Protein AF-A0A3L8S2U8-F1 (afdb_monomer_lite)

Organism: Chloebia gouldiae (NCBI:txid44316)

pLDDT: mean 86.33, std 10.31, range 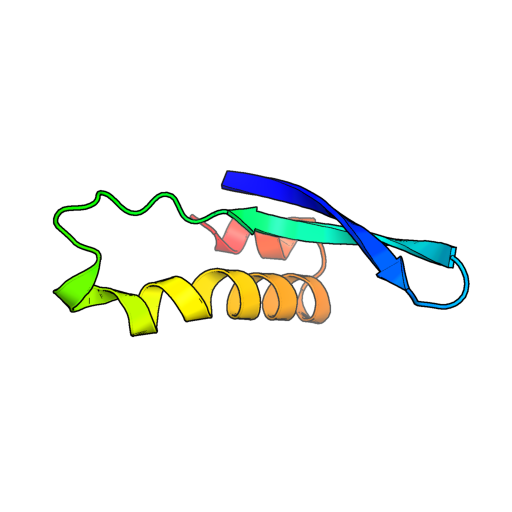[65.38, 96.5]

Radius of gyration: 13.58 Å; chains: 1; bounding box: 35×19×32 Å

Structure (mmCIF, N/CA/C/O backbone):
data_AF-A0A3L8S2U8-F1
#
_entry.id   AF-A0A3L8S2U8-F1
#
loop_
_atom_site.group_PDB
_atom_site.id
_atom_site.type_symbol
_atom_site.label_atom_id
_atom_site.label_alt_id
_atom_site.label_comp_id
_atom_site.label_asym_id
_atom_site.label_entity_id
_atom_site.label_seq_id
_atom_site.pdbx_PDB_ins_code
_atom_site.Cartn_x
_atom_site.Cartn_y
_atom_site.Cartn_z
_atom_site.occupancy
_atom_site.B_iso_or_equiv
_atom_site.auth_seq_id
_atom_site.auth_comp_id
_atom_site.auth_asym_id
_atom_site.auth_atom_id
_atom_site.pdbx_PDB_model_num
ATOM 1 N N . MET A 1 1 ? -6.531 5.106 6.022 1.00 88.81 1 MET A N 1
ATOM 2 C CA . MET A 1 1 ? -6.426 6.056 4.891 1.00 88.81 1 MET A CA 1
ATOM 3 C C . MET A 1 1 ? -5.472 5.458 3.881 1.00 88.81 1 MET A C 1
ATOM 5 O O . MET A 1 1 ? -4.410 5.013 4.304 1.00 88.81 1 MET A O 1
ATOM 9 N N . ILE A 1 2 ? -5.852 5.397 2.606 1.00 91.62 2 ILE A N 1
ATOM 10 C CA . ILE A 1 2 ? -4.951 4.940 1.542 1.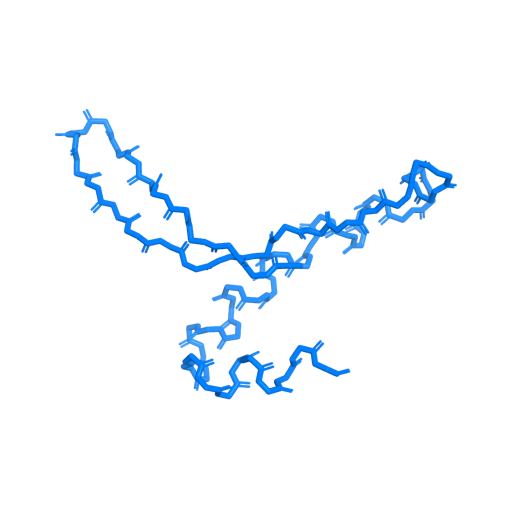00 91.62 2 ILE A CA 1
ATOM 11 C C . ILE A 1 2 ? -4.006 6.093 1.199 1.00 91.62 2 ILE A C 1
ATOM 13 O O . ILE A 1 2 ? -4.448 7.236 1.084 1.00 91.62 2 ILE A O 1
ATOM 17 N N . VAL A 1 3 ? -2.713 5.803 1.098 1.00 92.94 3 VAL A N 1
ATOM 18 C CA . VAL A 1 3 ? -1.664 6.780 0.796 1.00 92.94 3 VAL A CA 1
ATOM 19 C C . VAL A 1 3 ? -0.764 6.265 -0.317 1.00 92.94 3 VAL A C 1
ATOM 21 O O . VAL A 1 3 ? -0.510 5.066 -0.420 1.00 92.94 3 VAL A O 1
ATOM 24 N N . TRP A 1 4 ? -0.252 7.190 -1.121 1.00 93.62 4 TRP A N 1
ATOM 25 C CA . TRP A 1 4 ? 0.781 6.913 -2.108 1.00 93.62 4 TRP A CA 1
ATOM 26 C C . TRP A 1 4 ? 2.138 7.294 -1.517 1.00 93.62 4 TRP A C 1
ATOM 28 O O . TRP A 1 4 ? 2.400 8.469 -1.258 1.00 93.62 4 TRP A O 1
ATOM 38 N N . LYS A 1 5 ? 2.988 6.302 -1.259 1.00 91.69 5 LYS A N 1
ATOM 39 C CA . LYS A 1 5 ? 4.351 6.496 -0.755 1.00 91.69 5 LYS A CA 1
ATOM 40 C C . LYS A 1 5 ? 5.329 6.405 -1.916 1.00 91.69 5 LYS A C 1
ATOM 42 O O . LYS A 1 5 ? 5.164 5.566 -2.794 1.00 91.69 5 LYS A O 1
ATOM 47 N N . ILE A 1 6 ? 6.354 7.244 -1.908 1.00 92.12 6 ILE A N 1
ATOM 48 C CA . ILE A 1 6 ? 7.493 7.101 -2.813 1.00 92.12 6 ILE A CA 1
ATOM 49 C C . ILE A 1 6 ? 8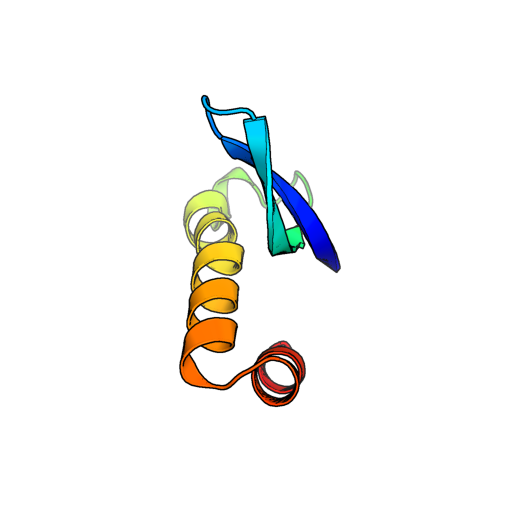.622 6.486 -1.999 1.00 92.12 6 ILE A C 1
ATOM 51 O O . ILE A 1 6 ? 9.083 7.087 -1.030 1.00 92.12 6 ILE A O 1
ATOM 55 N N . HIS A 1 7 ? 9.013 5.265 -2.349 1.00 90.50 7 HIS A N 1
ATOM 56 C CA . HIS A 1 7 ? 10.227 4.658 -1.826 1.00 90.50 7 HIS A CA 1
ATOM 57 C C . HIS A 1 7 ? 11.396 5.099 -2.702 1.00 90.50 7 HIS A C 1
ATOM 59 O O . HIS A 1 7 ? 11.304 4.999 -3.921 1.00 90.50 7 HIS A O 1
ATOM 65 N N . LEU A 1 8 ? 12.451 5.609 -2.081 1.00 94.50 8 LEU A N 1
ATOM 66 C CA . LEU A 1 8 ? 13.707 5.941 -2.736 1.00 94.50 8 LEU A CA 1
ATOM 67 C C . LEU A 1 8 ? 14.739 4.941 -2.232 1.00 94.50 8 LEU A C 1
ATOM 69 O O . LEU A 1 8 ? 14.907 4.826 -1.015 1.00 94.50 8 LEU A O 1
ATOM 73 N N . ASP A 1 9 ? 15.371 4.211 -3.139 1.00 94.44 9 ASP A N 1
ATOM 74 C CA . ASP A 1 9 ? 16.486 3.343 -2.775 1.00 94.44 9 ASP A CA 1
ATOM 75 C C . ASP A 1 9 ? 17.825 4.097 -2.783 1.00 94.44 9 ASP A C 1
ATOM 77 O O . ASP A 1 9 ? 17.901 5.296 -3.066 1.00 94.44 9 ASP A O 1
ATOM 81 N N . GLU A 1 10 ? 18.892 3.387 -2.422 1.00 95.94 10 GLU A N 1
ATOM 82 C CA . GLU A 1 10 ? 20.246 3.941 -2.324 1.00 95.94 10 GLU A CA 1
ATOM 83 C C . GLU A 1 10 ? 20.817 4.374 -3.685 1.00 95.94 10 GLU A C 1
ATOM 85 O O . GLU A 1 10 ? 21.699 5.230 -3.735 1.00 95.94 10 GLU A O 1
ATOM 90 N N . GLU A 1 11 ? 20.292 3.832 -4.788 1.00 96.50 11 GLU A N 1
ATOM 91 C CA . GLU A 1 11 ? 20.680 4.178 -6.161 1.00 96.50 11 GLU A CA 1
ATOM 92 C C . GLU A 1 11 ? 19.889 5.383 -6.701 1.00 96.50 11 GLU A C 1
ATOM 94 O O . GLU A 1 11 ? 20.160 5.885 -7.795 1.00 96.50 11 GLU A O 1
ATOM 99 N N . GLY A 1 12 ? 18.925 5.884 -5.925 1.00 93.81 12 GLY A N 1
ATOM 100 C CA . GLY A 1 12 ? 18.068 7.000 -6.300 1.00 93.81 12 GLY A CA 1
ATOM 101 C C . GLY A 1 12 ? 16.868 6.596 -7.162 1.00 93.81 12 GLY A C 1
ATOM 102 O O . GLY A 1 12 ? 16.181 7.472 -7.700 1.00 93.81 12 GLY A O 1
ATOM 103 N N . ILE A 1 13 ? 16.579 5.300 -7.299 1.00 96.12 13 ILE A N 1
ATOM 104 C CA . ILE A 1 13 ? 15.395 4.819 -8.010 1.00 96.12 13 ILE A CA 1
ATOM 105 C C . ILE A 1 13 ? 14.170 5.054 -7.130 1.00 96.12 13 ILE A C 1
ATOM 107 O O . ILE A 1 13 ? 14.113 4.704 -5.950 1.00 96.12 13 ILE A O 1
ATOM 111 N N . THR A 1 14 ? 13.152 5.662 -7.736 1.00 95.38 14 THR A N 1
ATOM 112 C CA . THR A 1 14 ? 11.877 5.928 -7.077 1.00 95.38 14 THR A CA 1
ATOM 113 C C . THR A 1 14 ? 10.869 4.842 -7.424 1.00 95.38 14 THR A C 1
ATOM 115 O O . THR A 1 14 ? 10.540 4.621 -8.587 1.00 95.38 14 THR A O 1
ATOM 118 N N . THR A 1 15 ? 10.342 4.178 -6.401 1.00 93.00 15 THR A N 1
ATOM 119 C CA . THR A 1 15 ? 9.278 3.186 -6.544 1.00 93.00 15 THR A CA 1
ATOM 120 C C . THR A 1 15 ? 8.010 3.686 -5.856 1.00 93.00 15 THR A C 1
ATOM 122 O O . THR A 1 15 ? 7.992 3.841 -4.629 1.00 93.00 15 THR A O 1
ATOM 125 N N . PRO A 1 16 ? 6.928 3.947 -6.607 1.00 91.25 16 PRO A N 1
ATOM 126 C CA . PRO A 1 16 ? 5.643 4.275 -6.016 1.00 91.25 16 PRO A CA 1
ATOM 127 C C . PRO A 1 16 ? 5.012 3.044 -5.355 1.00 91.25 16 PRO A C 1
ATOM 129 O O . PRO A 1 16 ? 4.949 1.968 -5.947 1.00 91.25 16 PRO A O 1
ATOM 132 N N . VAL A 1 17 ? 4.502 3.205 -4.135 1.00 90.75 17 VAL A N 1
ATOM 133 C CA . VAL A 1 17 ? 3.850 2.138 -3.370 1.00 90.75 17 VAL A CA 1
ATOM 134 C C . VAL A 1 17 ? 2.546 2.649 -2.775 1.00 90.75 17 VAL A C 1
ATOM 136 O O . VAL A 1 17 ? 2.525 3.620 -2.017 1.00 90.75 17 VAL A O 1
ATOM 139 N N . LEU A 1 18 ? 1.454 1.953 -3.080 1.00 93.44 18 LEU A N 1
ATOM 140 C CA . LEU A 1 18 ? 0.176 2.164 -2.414 1.00 93.44 18 LEU A CA 1
ATOM 141 C C . LEU A 1 18 ? 0.194 1.479 -1.042 1.00 93.44 18 LEU A C 1
ATOM 143 O O . LEU A 1 18 ? 0.565 0.310 -0.926 1.00 93.44 18 LEU A O 1
ATOM 147 N N . ASP A 1 19 ? -0.194 2.201 0.004 1.00 92.94 19 ASP A N 1
ATOM 148 C CA . ASP A 1 19 ? -0.137 1.691 1.373 1.00 92.94 19 ASP A CA 1
ATOM 149 C C . ASP A 1 19 ? -1.264 2.249 2.249 1.00 92.94 19 ASP A C 1
ATOM 151 O O . ASP A 1 19 ? -1.991 3.165 1.859 1.00 92.94 19 ASP A O 1
ATOM 155 N N . LEU A 1 20 ? -1.395 1.715 3.464 1.00 91.56 20 LEU A N 1
ATOM 156 C CA . LEU A 1 20 ? -2.290 2.266 4.476 1.00 91.56 20 LEU A CA 1
ATOM 157 C C . LEU A 1 20 ? -1.530 3.086 5.511 1.00 91.56 20 LEU A C 1
ATOM 159 O O . LEU A 1 20 ? -0.520 2.654 6.065 1.00 91.56 20 LEU A O 1
ATOM 163 N N . LEU A 1 21 ? -2.096 4.247 5.834 1.00 88.50 21 LEU A N 1
ATOM 164 C CA . LEU A 1 21 ? -1.813 4.963 7.069 1.00 88.50 21 LEU A CA 1
ATOM 165 C C . LEU A 1 21 ? -2.956 4.684 8.061 1.00 88.50 21 LEU A C 1
ATOM 167 O O . LEU A 1 21 ? -4.064 5.223 7.881 1.00 88.50 21 LEU A O 1
ATOM 171 N N . PRO A 1 22 ? -2.745 3.796 9.053 1.00 80.19 22 PRO A N 1
ATOM 172 C CA . PRO A 1 22 ? -3.729 3.550 10.093 1.00 80.19 22 PRO A CA 1
ATOM 173 C C . PRO A 1 22 ? -3.847 4.791 10.980 1.00 80.19 22 PRO A C 1
ATOM 175 O O . PRO A 1 22 ? -2.850 5.350 11.427 1.00 80.19 22 PRO A O 1
ATOM 178 N N . LYS A 1 23 ? -5.083 5.230 11.224 1.00 79.62 23 LYS A N 1
ATOM 179 C CA . LYS A 1 23 ? -5.377 6.273 12.209 1.00 79.62 23 LYS A CA 1
ATOM 180 C C . LYS A 1 23 ? -5.743 5.568 13.509 1.00 79.62 23 LYS A C 1
ATOM 182 O O . LYS A 1 23 ? -6.839 5.024 13.606 1.00 79.62 23 LYS A O 1
ATOM 187 N N . VAL A 1 24 ? -4.819 5.529 14.463 1.00 71.94 24 VAL A N 1
ATOM 188 C CA . VAL A 1 24 ? -5.076 4.962 15.793 1.00 71.94 24 VAL A CA 1
ATOM 189 C C . VAL A 1 24 ? -5.247 6.113 16.773 1.00 71.94 24 VAL A C 1
ATOM 191 O O . VAL A 1 24 ? -4.351 6.950 16.853 1.00 71.94 24 VAL A O 1
ATOM 194 N N . PRO A 1 25 ? -6.371 6.187 17.502 1.00 70.75 25 PRO A N 1
ATOM 195 C CA . PRO A 1 25 ? -6.492 7.112 18.619 1.00 70.75 25 PRO A CA 1
ATOM 196 C C . PRO A 1 25 ? -5.448 6.781 19.692 1.00 70.75 25 PRO A C 1
ATOM 198 O O . PRO A 1 25 ? -5.228 5.605 19.990 1.00 70.75 25 PRO A O 1
ATOM 201 N N . GLU A 1 26 ? -4.838 7.797 20.304 1.00 71.56 26 GLU A N 1
ATOM 202 C CA . GLU A 1 26 ? -3.808 7.615 21.341 1.00 71.56 26 GLU A CA 1
ATOM 203 C C . GLU A 1 26 ? -4.257 6.687 22.475 1.00 71.56 26 GLU A C 1
ATOM 205 O O . GLU A 1 26 ? -3.471 5.869 22.949 1.00 71.56 26 GLU A O 1
ATOM 210 N N . GLN A 1 27 ? -5.546 6.714 22.830 1.00 71.19 27 GLN A N 1
ATOM 211 C CA . GLN A 1 27 ? -6.097 5.890 23.910 1.00 71.19 27 GLN A CA 1
ATOM 212 C C . GLN A 1 27 ? -6.030 4.374 23.650 1.00 71.19 27 GLN A C 1
ATOM 214 O O . GLN A 1 27 ? -6.194 3.592 24.582 1.00 71.19 27 GLN A O 1
ATOM 219 N N . VAL A 1 28 ? -5.825 3.939 22.401 1.00 69.38 28 VAL A N 1
ATOM 220 C CA . VAL A 1 28 ? -5.838 2.515 22.009 1.00 69.38 28 VAL A CA 1
ATOM 221 C C . VAL A 1 28 ? -4.464 2.000 21.581 1.00 69.38 28 VAL A C 1
ATOM 223 O O . VAL A 1 28 ? -4.344 0.817 21.242 1.00 69.38 28 VAL A O 1
ATOM 226 N N . LEU A 1 29 ? -3.432 2.856 21.598 1.00 67.25 29 LEU A N 1
ATOM 227 C CA . LEU A 1 29 ? -2.082 2.484 21.173 1.00 67.25 29 LEU A CA 1
ATOM 228 C C . LEU A 1 29 ? -1.544 1.322 22.020 1.00 67.25 29 LEU A C 1
ATOM 230 O O . LEU A 1 29 ? -1.236 0.266 21.471 1.00 67.25 29 LEU A O 1
ATOM 234 N N . GLU A 1 30 ? -1.537 1.436 23.348 1.00 66.62 30 GLU A N 1
ATOM 235 C CA . GLU A 1 30 ? -0.888 0.429 24.203 1.00 66.62 30 GLU A CA 1
ATOM 236 C C . GLU A 1 30 ? -1.531 -0.966 24.130 1.00 66.62 30 GLU A C 1
ATOM 238 O O . GLU A 1 30 ? -0.840 -1.981 24.184 1.00 66.62 30 GLU A O 1
ATOM 243 N N . GLN A 1 31 ? -2.853 -1.043 23.951 1.00 65.38 31 GLN A N 1
ATOM 244 C CA . GLN A 1 31 ? -3.577 -2.320 23.949 1.00 65.38 31 GLN A CA 1
ATOM 245 C C . GLN A 1 31 ? -3.621 -3.010 22.578 1.00 65.38 31 GLN A C 1
ATOM 247 O O . GLN A 1 31 ? -3.864 -4.218 22.510 1.00 65.38 31 GLN A O 1
ATOM 252 N N . ARG A 1 32 ? -3.435 -2.274 21.472 1.00 67.19 32 ARG A N 1
ATOM 253 C CA . ARG A 1 32 ? -3.647 -2.798 20.105 1.00 67.19 32 ARG A CA 1
ATOM 254 C C . ARG A 1 32 ? -2.499 -2.542 19.129 1.00 67.19 32 ARG A C 1
ATOM 256 O O . ARG A 1 32 ? -2.621 -2.932 17.971 1.00 67.19 32 ARG A O 1
ATOM 263 N N . MET A 1 33 ? -1.374 -1.979 19.569 1.00 66.69 33 MET A N 1
ATOM 264 C CA . MET A 1 33 ? -0.213 -1.680 18.713 1.00 66.69 33 MET A CA 1
ATOM 265 C C . MET A 1 33 ? 0.160 -2.825 17.760 1.00 66.69 33 MET A C 1
ATOM 267 O O . MET A 1 33 ? 0.180 -2.633 16.545 1.00 66.69 33 MET A O 1
ATOM 271 N N . ARG A 1 34 ? 0.317 -4.050 18.283 1.00 66.62 34 ARG A N 1
ATOM 272 C CA . ARG A 1 34 ? 0.727 -5.214 17.477 1.00 66.62 34 ARG A CA 1
ATOM 273 C C . ARG A 1 34 ? -0.276 -5.578 16.372 1.00 66.62 34 ARG A C 1
ATOM 275 O O . ARG A 1 34 ? 0.122 -6.079 15.323 1.00 66.62 34 ARG A O 1
ATOM 282 N N . SER A 1 35 ? -1.577 -5.353 16.582 1.00 72.50 35 SER A N 1
ATOM 283 C CA . SER A 1 35 ? -2.585 -5.651 15.556 1.00 72.50 35 SER A CA 1
ATOM 284 C C . SER A 1 35 ? -2.634 -4.561 14.488 1.00 72.50 35 SER A C 1
ATOM 286 O O . SER A 1 35 ? -2.726 -4.894 13.304 1.00 72.50 35 SER A O 1
ATOM 288 N N . VAL A 1 36 ? -2.484 -3.291 14.878 1.00 73.81 36 VAL A N 1
ATOM 289 C CA . VAL A 1 36 ? -2.501 -2.143 13.962 1.00 73.81 36 VAL A CA 1
ATOM 290 C C . VAL A 1 36 ? -1.264 -2.117 13.062 1.00 73.81 36 VAL A C 1
ATOM 292 O O . VAL A 1 36 ? -1.402 -1.918 11.854 1.00 73.81 36 VAL A O 1
ATOM 295 N N . GLU A 1 37 ? -0.074 -2.385 13.599 1.00 77.56 37 GLU A N 1
ATOM 296 C CA . GLU A 1 37 ? 1.176 -2.411 12.818 1.00 77.56 37 GLU A CA 1
ATOM 297 C C . GLU A 1 37 ? 1.134 -3.426 11.667 1.00 77.56 37 GLU A C 1
ATOM 299 O O . GLU A 1 37 ? 1.751 -3.223 10.620 1.00 77.56 37 GLU A O 1
ATOM 304 N N . SER A 1 38 ? 0.349 -4.499 11.819 1.00 84.19 38 SER A N 1
ATOM 305 C CA . SER A 1 38 ? 0.195 -5.524 10.783 1.00 84.19 38 SER A CA 1
ATOM 306 C C . SER A 1 38 ? -0.714 -5.106 9.616 1.00 84.19 38 SER A C 1
ATOM 308 O O . SER A 1 38 ? -0.627 -5.697 8.537 1.00 84.19 38 SER A O 1
ATOM 310 N N . ILE A 1 39 ? -1.579 -4.097 9.798 1.00 87.81 39 ILE A N 1
ATOM 311 C CA . ILE A 1 39 ? -2.623 -3.720 8.826 1.00 87.81 39 ILE A CA 1
ATOM 312 C C . ILE A 1 39 ? -2.027 -3.263 7.481 1.00 87.81 39 ILE A C 1
ATOM 314 O O . ILE A 1 39 ? -2.441 -3.800 6.450 1.00 87.81 39 ILE A O 1
ATOM 318 N N . PRO A 1 40 ? -1.025 -2.359 7.435 1.00 90.88 40 PRO A N 1
ATOM 319 C CA . PRO A 1 40 ? -0.389 -1.969 6.174 1.00 90.88 40 PRO A CA 1
ATOM 320 C C . PRO A 1 40 ? 0.239 -3.159 5.433 1.00 90.88 40 PRO A C 1
ATOM 322 O O . PRO A 1 40 ? 0.104 -3.295 4.219 1.00 90.88 40 PRO A O 1
ATOM 325 N N . GLY A 1 41 ? 0.879 -4.079 6.165 1.00 90.88 41 GLY A N 1
ATOM 326 C CA . GLY A 1 41 ? 1.482 -5.281 5.581 1.00 90.88 41 GLY A CA 1
ATOM 327 C C . GLY A 1 41 ? 0.455 -6.223 4.944 1.00 90.88 41 GLY A C 1
ATOM 328 O O . GLY A 1 41 ? 0.685 -6.743 3.847 1.00 90.88 41 GLY A O 1
ATOM 329 N N . LYS A 1 42 ? -0.701 -6.402 5.594 1.00 91.06 42 LYS A N 1
ATOM 330 C CA . LYS A 1 42 ? -1.818 -7.192 5.054 1.00 91.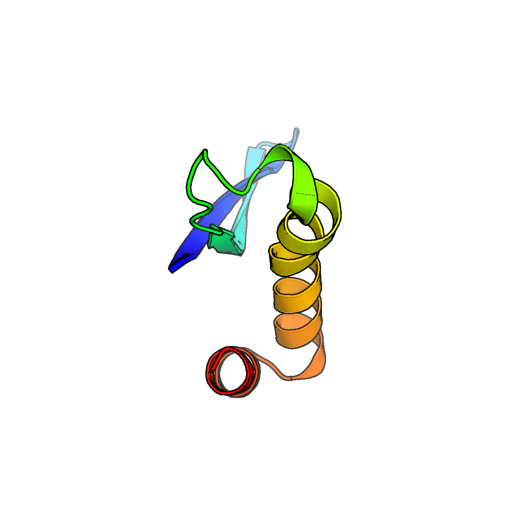06 42 LYS A CA 1
ATOM 331 C C . LYS A 1 42 ? -2.392 -6.560 3.790 1.00 91.06 42 LYS A C 1
ATOM 333 O O . LYS A 1 42 ? -2.558 -7.262 2.799 1.00 91.06 42 LYS A O 1
ATOM 338 N N . PHE A 1 43 ? -2.587 -5.242 3.781 1.00 93.12 43 PHE A N 1
ATOM 339 C CA . PHE A 1 43 ? -3.054 -4.531 2.590 1.00 93.12 43 PHE A CA 1
ATOM 340 C C . PHE A 1 43 ? -2.089 -4.666 1.409 1.00 93.12 43 PHE A C 1
ATOM 342 O O . PHE A 1 43 ? -2.509 -5.018 0.311 1.00 93.12 43 PHE A O 1
ATOM 349 N N . ARG A 1 44 ? -0.778 -4.506 1.631 1.00 92.62 44 ARG A N 1
ATOM 350 C CA . ARG A 1 44 ? 0.227 -4.738 0.576 1.00 92.62 44 ARG A CA 1
ATOM 351 C C . ARG A 1 44 ? 0.226 -6.176 0.058 1.00 92.62 44 ARG A C 1
ATOM 353 O O . ARG A 1 44 ? 0.555 -6.418 -1.099 1.00 92.62 44 ARG A O 1
ATOM 360 N N . SER A 1 45 ? -0.120 -7.142 0.904 1.00 94.25 45 SER A N 1
ATOM 361 C CA . SER A 1 45 ? -0.264 -8.540 0.484 1.00 94.25 45 SER A CA 1
ATOM 362 C C . SER A 1 45 ? -1.520 -8.740 -0.366 1.00 94.25 45 SER A C 1
ATOM 364 O O . SER A 1 45 ? -1.434 -9.373 -1.414 1.00 94.25 45 SER A O 1
ATOM 366 N N . ALA A 1 46 ? -2.641 -8.122 0.016 1.00 94.25 46 ALA A N 1
ATOM 367 C CA . ALA A 1 46 ? -3.870 -8.111 -0.774 1.00 94.25 46 ALA A CA 1
ATOM 368 C C . ALA A 1 46 ? -3.668 -7.448 -2.147 1.00 94.25 46 ALA A C 1
ATOM 370 O O . ALA A 1 46 ? -4.057 -8.029 -3.152 1.00 94.25 46 ALA A O 1
ATOM 371 N N . LEU A 1 47 ? -2.976 -6.304 -2.214 1.00 94.56 47 LEU A N 1
ATOM 372 C CA . LEU A 1 47 ? -2.641 -5.637 -3.481 1.00 94.56 47 LEU A CA 1
ATOM 373 C C . LEU A 1 47 ? -1.868 -6.551 -4.437 1.00 94.56 47 LEU A C 1
ATOM 375 O O . LEU A 1 47 ? -2.130 -6.558 -5.636 1.00 94.56 47 LEU A O 1
ATOM 379 N N . ARG A 1 48 ? -0.920 -7.333 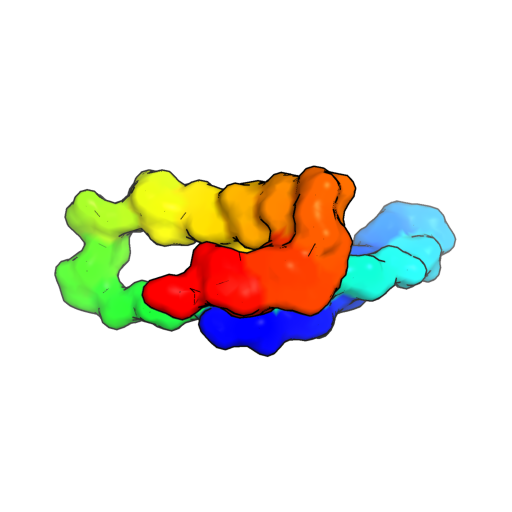-3.907 1.00 94.00 48 ARG A N 1
ATOM 380 C CA . ARG A 1 48 ? -0.118 -8.274 -4.700 1.00 94.00 48 ARG A CA 1
ATOM 381 C C . ARG A 1 48 ? -0.907 -9.497 -5.157 1.00 94.00 48 ARG A C 1
ATOM 383 O O . ARG A 1 48 ? -0.639 -10.002 -6.239 1.00 94.00 48 ARG A O 1
ATOM 390 N N . LEU A 1 49 ? -1.829 -9.984 -4.329 1.00 96.44 49 LEU A N 1
ATOM 391 C CA . LEU A 1 49 ? -2.575 -11.211 -4.602 1.00 96.44 49 LEU A CA 1
ATOM 392 C C . LEU A 1 49 ? -3.814 -10.968 -5.472 1.00 96.44 49 LEU A C 1
ATOM 394 O O . LEU A 1 49 ? -4.107 -11.771 -6.350 1.00 96.44 49 LEU A O 1
ATOM 398 N N . PHE A 1 50 ? -4.532 -9.874 -5.222 1.00 94.50 50 PHE A N 1
ATOM 399 C CA . PHE A 1 50 ? -5.843 -9.597 -5.812 1.00 94.50 50 PHE A CA 1
ATOM 400 C C . PHE A 1 50 ? -5.839 -8.418 -6.794 1.00 94.50 50 PHE A C 1
ATOM 402 O O . PHE A 1 50 ? -6.818 -8.211 -7.503 1.00 94.50 50 PHE A O 1
ATOM 409 N N . GLY A 1 51 ? -4.754 -7.641 -6.859 1.00 93.94 51 GLY A N 1
ATOM 410 C CA . GLY A 1 51 ? -4.720 -6.392 -7.617 1.00 93.94 51 GLY A CA 1
ATOM 411 C C . GLY A 1 51 ? -5.381 -5.229 -6.870 1.00 93.94 51 GLY A C 1
ATOM 412 O O . GLY A 1 51 ? -5.803 -5.357 -5.722 1.00 93.94 51 GLY A O 1
ATOM 413 N N . ILE A 1 52 ? -5.424 -4.057 -7.510 1.00 92.62 52 ILE A N 1
ATOM 414 C CA . ILE A 1 52 ? -5.789 -2.794 -6.846 1.00 92.62 52 ILE A CA 1
ATOM 415 C C . ILE A 1 52 ? -7.271 -2.758 -6.462 1.00 92.62 52 ILE A C 1
ATOM 417 O O . ILE A 1 52 ? -7.586 -2.514 -5.301 1.00 92.62 52 ILE A O 1
ATOM 421 N N . GLU A 1 53 ? -8.164 -2.997 -7.420 1.00 94.31 53 GLU A N 1
ATOM 422 C CA . GLU A 1 53 ? -9.616 -2.869 -7.236 1.00 94.31 53 GLU A CA 1
ATOM 423 C C . GLU A 1 53 ? -10.122 -3.798 -6.128 1.00 94.31 53 GLU A C 1
ATOM 425 O O . GLU A 1 53 ? -10.598 -3.330 -5.095 1.00 94.31 53 GLU A O 1
ATOM 430 N N . ALA A 1 54 ? -9.868 -5.101 -6.267 1.00 95.38 54 ALA A N 1
ATOM 431 C CA . ALA A 1 54 ? -10.280 -6.091 -5.282 1.00 95.38 54 ALA A CA 1
ATOM 432 C C . ALA A 1 54 ? -9.642 -5.856 -3.901 1.00 95.38 54 ALA A C 1
ATOM 434 O O . ALA A 1 54 ? -10.304 -6.027 -2.879 1.00 95.38 54 ALA A O 1
ATOM 435 N N . ALA A 1 55 ? -8.377 -5.430 -3.818 1.00 94.31 55 ALA A N 1
ATOM 436 C CA . ALA A 1 55 ? -7.766 -5.129 -2.522 1.00 94.31 55 ALA A CA 1
ATOM 437 C C . ALA A 1 55 ? -8.431 -3.939 -1.815 1.00 94.31 55 ALA A C 1
ATOM 439 O O . ALA A 1 55 ? -8.495 -3.941 -0.587 1.00 94.31 55 ALA A O 1
ATOM 440 N N . ILE A 1 56 ? -8.910 -2.938 -2.563 1.00 92.38 56 ILE A N 1
ATOM 441 C CA . ILE A 1 56 ? -9.630 -1.785 -2.007 1.00 92.38 56 ILE A CA 1
ATOM 442 C C . ILE A 1 56 ? -11.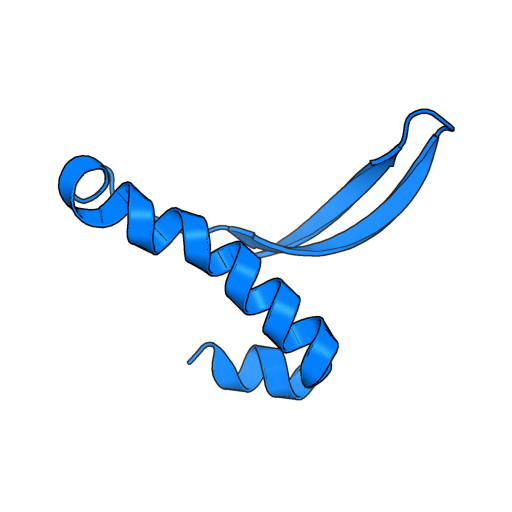034 -2.191 -1.559 1.00 92.38 56 ILE A C 1
ATOM 444 O O . ILE A 1 56 ? -11.445 -1.801 -0.468 1.00 92.38 56 ILE A O 1
ATOM 448 N N . GLU A 1 57 ? -11.741 -3.004 -2.343 1.00 92.75 57 GLU A N 1
ATOM 449 C CA . GLU A 1 57 ? -13.058 -3.532 -1.960 1.00 92.75 57 GLU A CA 1
ATOM 450 C C . GLU A 1 57 ? -12.997 -4.349 -0.660 1.00 92.75 57 GLU A C 1
ATOM 452 O O . GLU A 1 57 ? -13.899 -4.264 0.167 1.00 92.75 57 GLU A O 1
ATOM 457 N N . ASN A 1 58 ? -11.894 -5.068 -0.431 1.00 88.31 58 ASN A N 1
ATOM 458 C CA . ASN A 1 58 ? -11.671 -5.876 0.773 1.00 88.31 58 ASN A CA 1
ATOM 459 C C . ASN A 1 58 ? -11.196 -5.074 2.010 1.00 88.31 58 ASN A C 1
ATOM 461 O O . ASN A 1 58 ? -10.844 -5.676 3.027 1.00 88.31 58 ASN A O 1
ATOM 465 N N . LEU A 1 59 ? -11.128 -3.737 1.946 1.00 82.88 59 LEU A N 1
ATOM 466 C CA . LEU A 1 59 ? -10.803 -2.891 3.108 1.00 82.88 59 LEU A CA 1
ATOM 467 C C . LEU A 1 59 ? -12.014 -2.527 3.975 1.00 82.88 59 LEU A C 1
ATOM 469 O O . LEU A 1 59 ? -11.810 -2.026 5.086 1.00 82.88 59 LEU A O 1
ATOM 473 N N . ILE A 1 60 ? -13.224 -2.701 3.441 1.00 66.56 60 ILE A N 1
ATOM 474 C CA . ILE A 1 60 ? -14.508 -2.382 4.082 1.00 66.56 60 ILE A CA 1
ATOM 475 C C . ILE A 1 60 ? -14.956 -3.576 4.928 1.00 66.56 60 ILE A C 1
ATOM 477 O O . ILE A 1 60 ? -15.394 -3.330 6.075 1.00 66.56 60 ILE A O 1
#

InterPro domains:
  IPR027801 Centromere protein P [PF13096] (1-60)
  IPR027801 Centromere protein P [PTHR28577] (1-60)

Secondary structure (DSSP, 8-state):
-EEEEEEE-TT--EEEEEEE-----GGGHHHHHHHHHHHHHHHHHHHHHH-HHHHHHTT-

Sequence (60 aa):
MIVWKIHLDEEGITTPVLDLLPKVPEQVLEQRMRSVESIPGKFRSALRLFGIEAAIENLI

Foldseek 3Di:
DWDWDWDQDPVRDTDIDIWDDDDDDPVCCVPCVVVRVCRRVVLSVCCVPPNDPRSVVVVD